Protein AF-A0A1G7NVY1-F1 (afdb_monomer_lite)

pLDDT: mean 96.84, std 5.74, range [60.16, 98.81]

Radius of gyration: 11.67 Å; chains: 1; bounding box: 19×31×26 Å

Sequence (59 aa):
MLIVHGALDTNVPVEQAKLLHAAVPHSELVIYAGEGHSLRKREHRLDLLNRARAFFADL

Secondary structure (DSSP, 8-state):
-EEEEETT-SSS-HHHHHHHHHHSTT-EEEEETT--SS--SHHHHHHHHHHHHHHHHT-

InterPro domains:
  IPR001375 Peptidase S9, prolyl oligopeptidase, catalytic domain [PF00326] (1-57)
  IPR029058 Alpha/Beta hydrolase fold [G3DSA:3.40.50.1820] (1-59)
  IPR029058 Alpha/Beta hydrolase fold [SSF53474] (1-57)

Structure (mmCIF, N/CA/C/O backbone):
data_AF-A0A1G7NVY1-F1
#
_entry.id   AF-A0A1G7NVY1-F1
#
loop_
_atom_site.group_PDB
_atom_site.id
_atom_site.type_symbol
_atom_site.label_atom_id
_atom_site.label_alt_id
_atom_site.label_comp_id
_atom_site.label_asym_id
_atom_site.label_entity_id
_atom_site.label_seq_id
_atom_site.pdbx_PDB_ins_code
_atom_site.Cartn_x
_atom_site.Cartn_y
_atom_site.Cartn_z
_atom_site.occupancy
_atom_site.B_iso_or_equiv
_atom_site.auth_seq_id
_atom_site.auth_comp_id
_atom_site.auth_asym_id
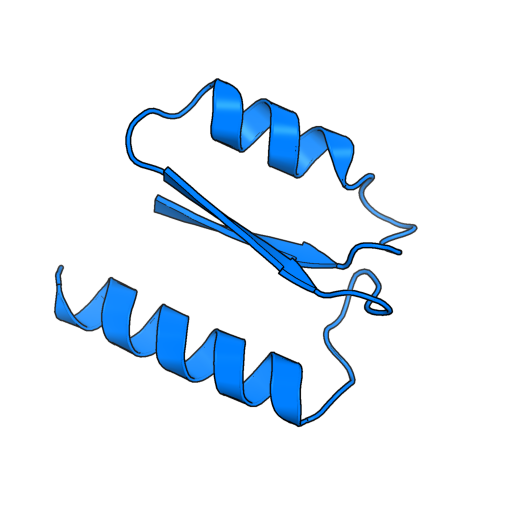_atom_site.auth_atom_id
_atom_site.pdbx_PDB_model_num
ATOM 1 N N . MET A 1 1 ? 1.411 -11.016 -6.939 1.00 94.62 1 MET A N 1
ATOM 2 C CA . MET A 1 1 ? 2.031 -10.280 -5.804 1.00 94.62 1 MET A CA 1
ATOM 3 C C . MET A 1 1 ? 1.029 -9.273 -5.272 1.00 94.62 1 MET A C 1
ATOM 5 O O . MET A 1 1 ? 0.490 -8.540 -6.088 1.00 94.62 1 MET A O 1
ATOM 9 N N . LEU A 1 2 ? 0.792 -9.223 -3.960 1.00 97.56 2 LEU A N 1
ATOM 10 C CA . LEU A 1 2 ? -0.099 -8.238 -3.336 1.00 97.56 2 LEU A CA 1
ATOM 11 C C . LEU A 1 2 ? 0.701 -7.014 -2.850 1.00 97.56 2 LEU A C 1
ATOM 13 O O . LEU A 1 2 ? 1.554 -7.148 -1.976 1.00 97.56 2 LEU A O 1
ATOM 17 N N . ILE A 1 3 ? 0.426 -5.834 -3.413 1.00 98.44 3 ILE A N 1
ATOM 18 C CA . ILE A 1 3 ? 1.002 -4.537 -3.025 1.00 98.44 3 ILE A CA 1
ATOM 19 C C . ILE A 1 3 ? -0.066 -3.733 -2.287 1.00 98.44 3 ILE A C 1
ATOM 21 O O . ILE A 1 3 ? -1.196 -3.599 -2.756 1.00 98.44 3 ILE A O 1
ATOM 25 N N . VAL A 1 4 ? 0.295 -3.166 -1.139 1.00 98.50 4 VAL A N 1
ATOM 26 C CA . VAL A 1 4 ? -0.640 -2.472 -0.252 1.00 98.50 4 VAL A CA 1
ATOM 27 C C . VAL A 1 4 ? -0.044 -1.141 0.178 1.00 98.50 4 VAL A C 1
ATOM 29 O O . VAL A 1 4 ? 1.094 -1.113 0.636 1.00 98.50 4 VAL A O 1
ATOM 32 N N . HIS A 1 5 ? -0.809 -0.052 0.061 1.00 98.81 5 HIS A N 1
ATOM 33 C CA . HIS A 1 5 ? -0.326 1.293 0.394 1.00 98.81 5 HIS A CA 1
ATOM 34 C C . HIS A 1 5 ? -1.412 2.179 1.018 1.00 98.81 5 HIS A C 1
ATOM 36 O O . HIS A 1 5 ? -2.594 2.057 0.693 1.00 98.81 5 HIS A O 1
ATOM 42 N N . GLY A 1 6 ? -1.022 3.107 1.894 1.00 98.75 6 GLY A N 1
ATOM 43 C CA . GLY A 1 6 ? -1.906 4.172 2.382 1.00 98.75 6 GLY A CA 1
ATOM 44 C C . GLY A 1 6 ? -1.872 5.389 1.458 1.00 98.75 6 GLY A C 1
ATOM 45 O O . GLY A 1 6 ? -0.799 5.868 1.103 1.00 98.75 6 GLY A O 1
ATOM 46 N N . ALA A 1 7 ? -3.031 5.922 1.061 1.00 98.62 7 ALA A N 1
ATOM 47 C CA . ALA A 1 7 ? -3.101 7.043 0.113 1.00 98.62 7 ALA A CA 1
ATOM 48 C C . ALA A 1 7 ? -2.403 8.331 0.600 1.00 98.62 7 ALA A C 1
ATOM 50 O O . ALA A 1 7 ? -2.020 9.167 -0.213 1.00 98.62 7 ALA A O 1
ATOM 51 N N . LEU A 1 8 ? -2.271 8.496 1.917 1.00 98.38 8 LEU A N 1
ATOM 52 C CA . LEU A 1 8 ? -1.700 9.659 2.596 1.00 98.38 8 LEU A CA 1
ATOM 53 C C . LEU A 1 8 ? -0.370 9.323 3.292 1.00 98.38 8 LEU A C 1
ATOM 55 O O . LEU A 1 8 ? -0.019 9.951 4.290 1.00 98.38 8 LEU A O 1
ATOM 59 N N . ASP A 1 9 ? 0.344 8.289 2.838 1.00 98.56 9 ASP A N 1
ATOM 60 C CA . ASP A 1 9 ? 1.650 7.937 3.397 1.00 98.56 9 ASP A CA 1
ATOM 61 C C . ASP A 1 9 ? 2.669 9.068 3.156 1.00 98.56 9 ASP A C 1
ATOM 63 O O . ASP A 1 9 ? 3.018 9.397 2.022 1.00 98.56 9 ASP A O 1
ATOM 67 N N . THR A 1 10 ? 3.127 9.682 4.249 1.00 97.88 10 THR A N 1
ATOM 68 C CA . THR A 1 10 ? 4.125 10.760 4.254 1.00 97.88 10 THR A CA 1
ATOM 69 C C . THR A 1 10 ? 5.565 10.254 4.323 1.00 97.88 10 THR A C 1
ATOM 71 O O . THR A 1 10 ? 6.487 11.035 4.109 1.00 97.88 10 THR A O 1
ATOM 74 N N . ASN A 1 11 ? 5.771 8.977 4.649 1.00 98.31 11 ASN A N 1
ATOM 75 C CA . ASN A 1 11 ? 7.091 8.354 4.726 1.00 98.31 11 ASN A CA 1
ATOM 76 C C . ASN A 1 11 ? 7.500 7.817 3.353 1.00 98.31 11 ASN A C 1
ATOM 78 O O . ASN A 1 11 ? 8.653 7.950 2.949 1.00 98.31 11 ASN A O 1
ATOM 82 N N . VAL A 1 12 ? 6.543 7.212 2.644 1.00 98.12 12 VAL A N 1
ATOM 83 C CA . VAL A 1 12 ? 6.742 6.621 1.321 1.00 98.12 12 VAL A CA 1
ATOM 84 C C . VAL A 1 12 ? 5.633 7.096 0.378 1.00 98.12 12 VAL A C 1
ATOM 86 O O . VAL A 1 12 ? 4.481 6.693 0.546 1.00 98.12 12 VAL A O 1
ATOM 89 N N . PRO A 1 13 ? 5.942 7.917 -0.645 1.00 97.69 13 PRO A N 1
ATOM 90 C CA . PRO A 1 13 ? 4.940 8.397 -1.592 1.00 97.69 13 PRO A CA 1
ATOM 91 C C . PRO A 1 13 ? 4.215 7.254 -2.315 1.00 97.69 13 PRO A C 1
ATOM 93 O O . PRO A 1 13 ? 4.853 6.331 -2.822 1.00 97.69 13 PRO A O 1
ATOM 96 N N . VAL A 1 14 ? 2.887 7.360 -2.449 1.00 98.31 14 VAL A N 1
ATOM 97 C CA . VAL A 1 14 ? 2.037 6.343 -3.108 1.00 98.31 14 VAL A CA 1
ATOM 98 C C . VAL A 1 14 ? 2.447 6.042 -4.556 1.00 98.31 14 VAL A C 1
ATOM 100 O O . VAL A 1 14 ? 2.226 4.938 -5.053 1.00 98.31 14 VAL A O 1
ATOM 103 N N . GLU A 1 15 ? 3.096 6.994 -5.231 1.00 98.44 15 GLU A N 1
ATOM 104 C CA . GLU A 1 15 ? 3.629 6.800 -6.582 1.00 98.44 15 GLU A CA 1
ATOM 105 C C . GLU A 1 15 ? 4.652 5.659 -6.652 1.00 98.44 15 GLU A C 1
ATOM 107 O O . GLU A 1 15 ? 4.715 4.971 -7.665 1.00 98.44 15 GLU A O 1
ATOM 112 N N . GLN A 1 16 ? 5.389 5.369 -5.573 1.00 98.38 16 GLN A N 1
ATOM 113 C CA . GLN A 1 16 ? 6.309 4.227 -5.554 1.00 98.38 16 GLN A CA 1
ATOM 114 C C . GLN A 1 16 ? 5.567 2.887 -5.666 1.00 98.38 16 GLN A C 1
ATOM 116 O O . GLN A 1 16 ? 5.992 2.011 -6.418 1.00 98.38 16 GLN A O 1
ATOM 121 N N . ALA A 1 17 ? 4.424 2.738 -4.987 1.00 98.56 17 ALA A N 1
ATOM 122 C CA . ALA A 1 17 ? 3.591 1.541 -5.098 1.00 98.56 17 ALA A CA 1
ATOM 123 C C . ALA A 1 17 ? 2.980 1.399 -6.501 1.00 98.56 17 ALA A C 1
ATOM 125 O O . ALA A 1 17 ? 2.932 0.296 -7.046 1.00 98.56 17 ALA A O 1
ATOM 126 N N . LYS A 1 18 ? 2.569 2.516 -7.119 1.00 98.56 18 LYS A N 1
ATOM 127 C CA . LYS A 1 18 ? 2.064 2.533 -8.503 1.00 98.56 18 LYS A CA 1
ATOM 128 C C . LYS A 1 18 ? 3.145 2.148 -9.514 1.00 98.56 18 LYS A C 1
ATOM 130 O O . LYS A 1 18 ? 2.879 1.341 -10.400 1.00 98.56 18 LYS A O 1
ATOM 135 N N . LEU A 1 19 ? 4.358 2.684 -9.363 1.00 98.56 19 LEU A N 1
ATOM 136 C CA . LEU A 1 19 ? 5.502 2.340 -10.209 1.00 98.56 19 LEU A CA 1
ATOM 137 C C . LEU A 1 19 ? 5.859 0.854 -10.088 1.00 98.56 19 LEU A C 1
ATOM 139 O O . LEU A 1 19 ? 6.047 0.191 -11.105 1.00 98.56 19 LEU A O 1
ATOM 143 N N . LEU A 1 20 ? 5.888 0.313 -8.865 1.00 98.50 20 LEU A N 1
ATOM 144 C CA . LEU A 1 20 ? 6.124 -1.115 -8.645 1.00 98.50 20 LEU A CA 1
ATOM 145 C C . LEU A 1 20 ? 5.042 -1.978 -9.306 1.00 98.50 20 LEU A C 1
ATOM 147 O O . LEU A 1 20 ? 5.365 -2.951 -9.981 1.00 98.50 20 LEU A O 1
ATOM 151 N N . HIS A 1 21 ? 3.768 -1.614 -9.146 1.00 98.50 21 HIS A N 1
ATOM 152 C CA . HIS A 1 21 ? 2.653 -2.329 -9.766 1.00 98.50 21 HIS A CA 1
ATOM 153 C C . HIS A 1 21 ? 2.752 -2.337 -11.297 1.00 98.50 21 HIS A C 1
ATOM 155 O O . HIS A 1 21 ? 2.593 -3.386 -11.916 1.00 98.50 21 HIS A O 1
ATOM 161 N N . ALA A 1 22 ? 3.088 -1.195 -11.904 1.00 98.31 22 ALA A N 1
ATOM 162 C CA . ALA A 1 22 ? 3.287 -1.093 -13.348 1.00 98.31 22 ALA A CA 1
ATOM 163 C C . ALA A 1 22 ? 4.466 -1.947 -13.852 1.00 98.31 22 ALA A C 1
ATOM 165 O O . ALA A 1 22 ? 4.421 -2.456 -14.970 1.00 98.31 22 ALA A O 1
ATOM 166 N N . ALA A 1 23 ? 5.511 -2.115 -13.036 1.00 98.56 23 ALA A N 1
ATOM 167 C CA . ALA A 1 23 ? 6.695 -2.896 -13.385 1.00 98.56 23 ALA A CA 1
ATOM 168 C C . ALA A 1 23 ? 6.539 -4.411 -13.155 1.00 98.56 23 ALA A C 1
ATOM 170 O O . ALA A 1 23 ? 7.306 -5.183 -13.729 1.00 98.56 23 ALA A O 1
ATOM 171 N N . VAL A 1 24 ? 5.585 -4.851 -12.324 1.00 98.00 24 VAL A N 1
ATOM 172 C CA . VAL A 1 24 ? 5.404 -6.267 -11.961 1.00 98.00 24 VAL A CA 1
ATOM 173 C C . VAL A 1 24 ? 4.089 -6.806 -12.535 1.00 98.00 24 VAL A C 1
ATOM 175 O O . VAL A 1 24 ? 3.021 -6.554 -11.965 1.00 98.00 24 VAL A O 1
ATOM 178 N N . PRO A 1 25 ? 4.139 -7.594 -13.626 1.00 96.06 25 PRO A N 1
ATOM 179 C CA . PRO A 1 25 ? 2.958 -8.218 -14.213 1.00 96.06 25 PRO A CA 1
ATOM 180 C C . PRO A 1 25 ? 2.199 -9.091 -13.211 1.00 96.06 25 PRO A C 1
ATOM 182 O O . PRO A 1 25 ? 2.795 -9.713 -12.331 1.00 96.06 25 PRO A O 1
ATOM 185 N N . HIS A 1 26 ? 0.873 -9.155 -13.358 1.00 95.56 26 HIS A N 1
ATOM 186 C CA . HIS A 1 26 ? -0.022 -9.937 -12.489 1.00 95.56 26 HIS A CA 1
ATOM 187 C C . HIS A 1 26 ? 0.079 -9.585 -10.990 1.00 95.56 26 HIS A C 1
ATOM 189 O O . HIS A 1 26 ? -0.284 -10.383 -10.121 1.00 95.56 26 HIS A O 1
ATOM 195 N N . SER A 1 27 ? 0.594 -8.399 -10.653 1.00 97.69 27 SER A N 1
ATOM 196 C CA . SER A 1 27 ? 0.474 -7.860 -9.302 1.00 97.69 27 SER A CA 1
ATOM 197 C C . SER A 1 27 ? -0.919 -7.266 -9.069 1.00 97.69 27 SER A C 1
ATOM 199 O O . SER A 1 27 ? -1.590 -6.832 -10.002 1.00 97.69 27 SER A O 1
ATOM 201 N N . GLU A 1 28 ? -1.348 -7.249 -7.813 1.00 97.88 28 GLU A N 1
ATOM 202 C CA . GLU A 1 28 ? -2.544 -6.560 -7.336 1.00 97.88 28 GLU A CA 1
ATOM 203 C C . GLU A 1 28 ? -2.095 -5.363 -6.494 1.00 97.88 28 GLU A C 1
ATOM 205 O O . GLU A 1 28 ? -1.211 -5.511 -5.648 1.00 97.88 28 GLU A O 1
ATOM 210 N N . LEU A 1 29 ? -2.692 -4.189 -6.712 1.00 98.56 29 LEU A N 1
ATOM 211 C CA . LEU A 1 29 ? -2.424 -2.978 -5.939 1.00 98.56 29 LEU A CA 1
ATOM 212 C C . LEU A 1 29 ? -3.682 -2.525 -5.196 1.00 98.56 29 LEU A C 1
ATOM 214 O O . LEU A 1 29 ? -4.706 -2.234 -5.811 1.00 98.56 29 LEU A O 1
ATOM 218 N N . VAL A 1 30 ? -3.569 -2.392 -3.875 1.00 98.62 30 VAL A N 1
ATOM 219 C CA . VAL A 1 30 ? -4.628 -1.878 -3.000 1.00 98.62 30 VAL A CA 1
ATOM 220 C C . VAL A 1 30 ? -4.158 -0.589 -2.338 1.00 98.62 30 VAL A C 1
ATOM 222 O O . VAL A 1 30 ? -3.155 -0.574 -1.623 1.00 98.62 30 VAL A O 1
ATOM 225 N N . ILE A 1 31 ? -4.899 0.498 -2.561 1.00 98.75 31 ILE A N 1
ATOM 226 C CA . ILE A 1 31 ? -4.636 1.806 -1.955 1.00 98.75 31 ILE A CA 1
ATOM 227 C C . ILE A 1 31 ? -5.771 2.140 -0.985 1.00 98.75 31 ILE A C 1
ATOM 229 O O . ILE A 1 31 ? -6.917 2.308 -1.399 1.00 98.75 31 ILE A O 1
ATOM 233 N N . TYR A 1 32 ? -5.454 2.282 0.301 1.00 98.69 32 TYR A N 1
ATOM 234 C CA . TYR A 1 32 ? -6.441 2.623 1.325 1.00 98.69 32 TYR A CA 1
ATOM 235 C C . TYR A 1 32 ? -6.608 4.139 1.474 1.00 98.69 32 TYR A C 1
ATOM 237 O O . TYR A 1 32 ? -5.688 4.858 1.879 1.00 98.69 32 TYR A O 1
ATOM 245 N N . ALA A 1 33 ? -7.809 4.636 1.171 1.00 98.19 33 ALA A N 1
ATOM 246 C CA . ALA A 1 33 ? -8.138 6.056 1.244 1.00 98.19 33 ALA A CA 1
ATOM 247 C C . ALA A 1 33 ? -8.156 6.581 2.692 1.00 98.19 33 ALA A C 1
ATOM 249 O O . ALA A 1 33 ? -8.830 6.050 3.582 1.00 98.19 33 ALA A O 1
ATOM 250 N N . GLY A 1 34 ? -7.450 7.688 2.925 1.00 97.88 34 GLY A N 1
ATOM 251 C CA . GLY A 1 34 ? -7.358 8.309 4.247 1.00 97.88 34 GLY A CA 1
ATOM 252 C C . GLY A 1 34 ? -6.440 7.578 5.232 1.00 97.88 34 GLY A C 1
ATOM 253 O O . GLY A 1 34 ? -6.488 7.884 6.419 1.00 97.88 34 GLY A O 1
ATOM 254 N N . GLU A 1 35 ? -5.637 6.620 4.768 1.00 98.62 35 GLU A N 1
ATOM 255 C CA . GLU A 1 35 ? -4.592 5.968 5.565 1.00 98.62 35 GLU A CA 1
ATOM 256 C C . GLU A 1 35 ? -3.212 6.512 5.216 1.00 98.62 35 GLU A C 1
ATOM 258 O O . GLU A 1 35 ? -2.961 6.859 4.064 1.00 98.62 35 GLU A O 1
ATOM 263 N N . GLY A 1 36 ? -2.320 6.553 6.207 1.00 98.12 36 GLY A N 1
ATOM 264 C CA . GLY A 1 36 ? -0.906 6.883 6.023 1.00 98.12 36 GLY A CA 1
ATOM 265 C C . GLY A 1 36 ? -0.029 5.632 5.973 1.00 98.12 36 GLY A C 1
ATOM 266 O O . GLY A 1 36 ? -0.475 4.569 5.554 1.00 98.12 36 GLY A O 1
ATOM 267 N N . HIS A 1 37 ? 1.202 5.736 6.481 1.00 98.19 37 HIS A N 1
ATOM 268 C CA . HIS A 1 37 ? 2.140 4.606 6.525 1.00 98.19 37 HIS A CA 1
ATOM 269 C C . HIS A 1 37 ? 1.638 3.407 7.352 1.00 98.19 37 HIS A C 1
ATOM 271 O O . HIS A 1 37 ? 1.972 2.256 7.090 1.00 98.19 37 HIS A O 1
ATOM 277 N N . SER A 1 38 ? 0.819 3.664 8.374 1.00 97.56 38 SER A N 1
ATOM 278 C CA . SER A 1 38 ? 0.168 2.625 9.176 1.00 97.56 38 SER A CA 1
ATOM 279 C C . SER A 1 38 ? -1.337 2.642 8.939 1.00 97.56 38 SER A C 1
ATOM 281 O O . SER A 1 38 ? -1.943 3.710 9.014 1.00 97.56 38 SER A O 1
ATOM 283 N N . LEU A 1 39 ? -1.945 1.465 8.753 1.00 97.75 39 LEU A N 1
ATOM 284 C CA . LEU A 1 39 ? -3.398 1.324 8.601 1.00 97.75 39 LEU A CA 1
ATOM 285 C C . LEU A 1 39 ? -4.111 1.379 9.964 1.00 97.75 39 LEU A C 1
ATOM 287 O O . LEU A 1 39 ? -4.061 0.439 10.770 1.00 97.75 39 LEU A O 1
ATOM 291 N N . ARG A 1 40 ? -4.791 2.491 10.245 1.00 97.62 40 ARG A N 1
ATOM 292 C CA . ARG A 1 40 ? -5.406 2.791 11.546 1.00 97.62 40 ARG A CA 1
ATOM 293 C C . ARG A 1 40 ? -6.903 2.522 11.601 1.00 97.62 40 ARG A C 1
ATOM 295 O O . ARG A 1 40 ? -7.403 2.223 12.691 1.00 97.62 40 ARG A O 1
ATOM 302 N N . LYS A 1 41 ? -7.630 2.561 10.488 1.00 98.50 41 LYS A N 1
ATOM 303 C CA . LYS A 1 41 ? -9.051 2.199 10.477 1.00 98.50 41 LYS A CA 1
ATOM 304 C C . LYS A 1 41 ? -9.207 0.691 10.615 1.00 98.50 41 LYS A C 1
ATOM 306 O O . LYS A 1 41 ? -8.464 -0.102 10.035 1.00 98.50 41 LYS A O 1
ATOM 311 N N . ARG A 1 42 ? -10.187 0.281 11.42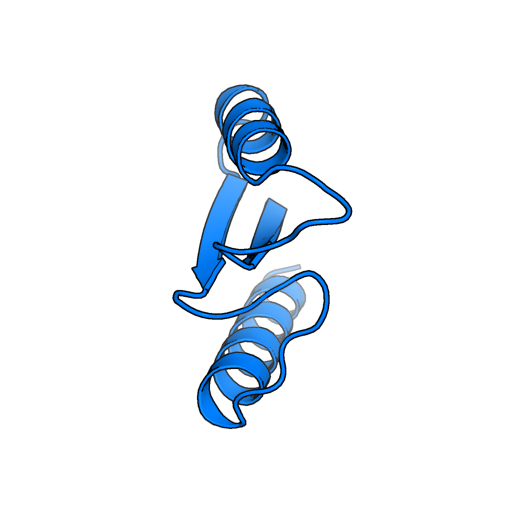3 1.00 98.31 42 ARG A N 1
ATOM 312 C CA . ARG A 1 42 ? -10.469 -1.139 11.672 1.00 98.31 42 ARG A CA 1
ATOM 313 C C . ARG A 1 42 ? -10.855 -1.855 1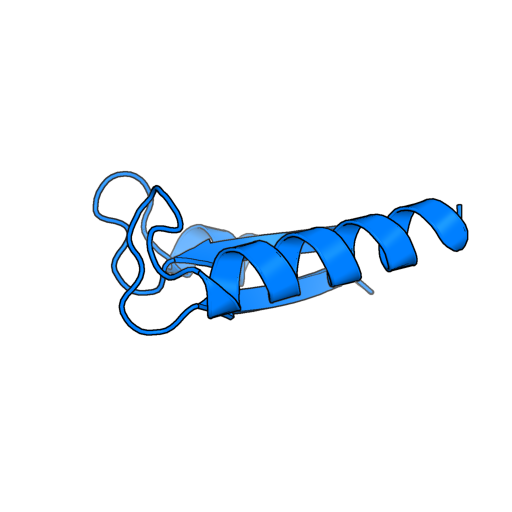0.379 1.00 98.31 42 ARG A C 1
ATOM 315 O O . ARG A 1 42 ? -10.352 -2.948 10.147 1.00 98.31 42 ARG A O 1
ATOM 322 N N . GLU A 1 43 ? -11.706 -1.241 9.560 1.00 98.50 43 GLU A N 1
ATOM 323 C CA . GLU A 1 43 ? -12.142 -1.808 8.279 1.00 98.50 43 GLU A CA 1
ATOM 324 C C . GLU A 1 43 ? -10.969 -2.115 7.341 1.00 98.50 43 GLU A C 1
ATOM 326 O O . GLU A 1 43 ? -10.881 -3.226 6.834 1.00 98.50 43 GLU A O 1
ATOM 331 N N . HIS A 1 44 ? -10.008 -1.200 7.198 1.00 98.69 44 HIS A N 1
ATOM 332 C CA . HIS A 1 44 ? -8.847 -1.393 6.330 1.00 98.69 44 HIS A CA 1
ATOM 333 C C . HIS A 1 44 ? -7.898 -2.475 6.842 1.00 98.69 44 HIS A C 1
ATOM 335 O O . HIS A 1 44 ? -7.347 -3.239 6.056 1.00 98.69 44 HIS A O 1
ATOM 341 N N . ARG A 1 45 ? -7.729 -2.595 8.167 1.00 98.56 45 ARG A N 1
ATOM 342 C CA . ARG A 1 45 ? -6.962 -3.712 8.735 1.00 98.56 45 ARG A CA 1
ATOM 343 C C . ARG A 1 45 ? -7.634 -5.054 8.474 1.00 98.56 45 ARG A C 1
ATOM 345 O O . ARG A 1 45 ? -6.944 -6.015 8.157 1.00 98.56 45 ARG A O 1
ATOM 352 N N . LEU A 1 46 ? -8.956 -5.132 8.627 1.00 98.69 46 LEU A N 1
ATOM 353 C CA . LEU A 1 46 ? -9.698 -6.363 8.354 1.00 98.69 46 LEU A CA 1
ATOM 354 C C . LEU A 1 46 ? -9.644 -6.727 6.867 1.00 98.69 46 LEU A C 1
ATOM 356 O O . LEU A 1 46 ? -9.421 -7.892 6.551 1.00 98.69 46 LEU A O 1
ATOM 360 N N . ASP A 1 47 ? -9.792 -5.747 5.973 1.00 98.62 47 ASP A N 1
ATOM 361 C CA . ASP A 1 47 ? -9.646 -5.952 4.529 1.00 98.62 47 ASP A CA 1
ATOM 362 C C . ASP A 1 47 ? -8.245 -6.477 4.186 1.00 98.62 47 ASP A C 1
ATOM 364 O O . ASP A 1 47 ? -8.122 -7.531 3.562 1.00 98.62 47 ASP A O 1
ATOM 368 N N . LEU A 1 48 ? -7.188 -5.840 4.707 1.00 98.31 48 LEU A N 1
ATOM 369 C CA . LEU A 1 48 ? -5.812 -6.293 4.501 1.00 98.31 48 LEU A CA 1
ATOM 370 C C . LEU A 1 48 ? -5.599 -7.726 4.996 1.00 98.31 48 LEU A C 1
ATOM 372 O O . LEU A 1 48 ? -5.032 -8.540 4.274 1.00 98.31 48 LEU A O 1
ATOM 376 N N . LEU A 1 49 ? -6.053 -8.054 6.208 1.00 98.19 49 LEU A N 1
ATOM 377 C CA . LEU A 1 49 ? -5.898 -9.402 6.760 1.00 98.19 49 LEU A CA 1
ATOM 378 C C . LEU A 1 49 ? -6.633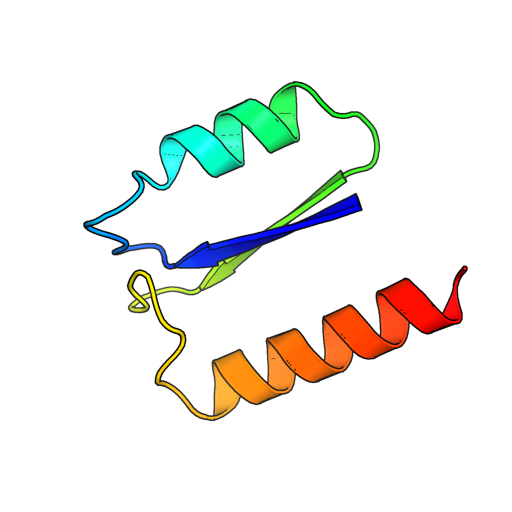 -10.452 5.918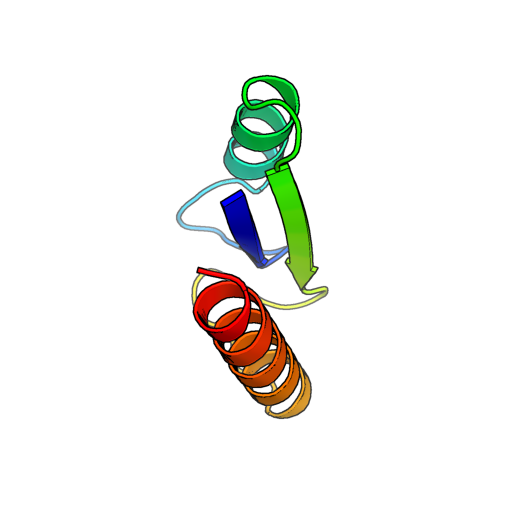 1.00 98.19 49 LEU A C 1
ATOM 380 O O . LEU A 1 49 ? -6.098 -11.535 5.693 1.00 98.19 49 LEU A O 1
ATOM 384 N N . ASN A 1 50 ? -7.829 -10.134 5.417 1.00 98.19 50 ASN A N 1
ATOM 385 C CA . ASN A 1 50 ? -8.583 -11.033 4.547 1.00 98.19 50 ASN A CA 1
ATOM 386 C C . ASN A 1 50 ? -7.896 -11.236 3.190 1.00 98.19 50 ASN A C 1
ATOM 388 O O . ASN A 1 50 ? -7.808 -12.376 2.734 1.00 98.19 50 ASN A O 1
ATOM 392 N N . ARG A 1 51 ? -7.370 -10.168 2.575 1.00 97.69 51 ARG A N 1
ATOM 393 C CA . ARG A 1 51 ? -6.604 -10.246 1.319 1.00 97.69 51 ARG A CA 1
ATOM 394 C C . ARG A 1 51 ? -5.310 -11.020 1.487 1.00 97.69 51 ARG A C 1
ATOM 396 O O . ARG A 1 51 ? -5.021 -11.890 0.678 1.00 97.69 51 ARG A O 1
ATOM 403 N N . ALA A 1 52 ? -4.562 -10.747 2.554 1.00 97.12 52 ALA A N 1
ATOM 404 C CA . ALA A 1 52 ? -3.346 -11.482 2.869 1.00 97.12 52 ALA A CA 1
ATOM 405 C C . ALA A 1 52 ? -3.653 -12.973 3.060 1.00 97.12 52 ALA A C 1
ATOM 407 O O . ALA A 1 52 ? -2.980 -13.814 2.476 1.00 97.12 52 ALA A O 1
ATOM 408 N N . ARG A 1 53 ? -4.716 -13.308 3.806 1.00 97.50 53 ARG A N 1
ATOM 409 C CA . ARG A 1 53 ? -5.159 -14.697 3.974 1.00 97.50 53 ARG A CA 1
ATOM 410 C C . ARG A 1 53 ? -5.483 -15.366 2.637 1.00 97.50 53 ARG A C 1
ATOM 412 O O . ARG A 1 53 ? -5.054 -16.493 2.440 1.00 97.50 53 ARG A O 1
ATOM 419 N N . ALA A 1 54 ? -6.229 -14.703 1.752 1.00 96.06 54 ALA A N 1
ATOM 420 C CA . ALA A 1 54 ? -6.550 -15.243 0.429 1.00 96.06 54 ALA A CA 1
ATOM 421 C C . ALA A 1 54 ? -5.284 -15.429 -0.424 1.00 96.06 54 ALA A C 1
ATOM 423 O O . ALA A 1 54 ? -5.051 -16.511 -0.942 1.00 96.06 54 ALA A O 1
ATOM 424 N N . PHE A 1 55 ? -4.412 -14.417 -0.461 1.00 94.31 55 PHE A N 1
ATOM 425 C CA . PHE A 1 55 ? -3.149 -14.459 -1.196 1.00 94.31 55 PHE A CA 1
ATOM 426 C C . PHE A 1 55 ? -2.249 -15.628 -0.769 1.00 94.31 55 PHE A C 1
ATOM 428 O O . PHE A 1 55 ? -1.636 -16.262 -1.618 1.00 94.31 55 PHE A O 1
ATOM 435 N N . PHE A 1 56 ? -2.176 -15.927 0.533 1.00 95.00 56 PHE A N 1
ATOM 436 C CA . PHE A 1 56 ? -1.397 -17.061 1.043 1.00 95.00 56 PHE A CA 1
ATOM 437 C C . PHE A 1 56 ? -2.108 -18.414 0.931 1.00 95.00 56 PHE A C 1
ATOM 439 O O . PHE A 1 56 ? -1.444 -19.436 1.042 1.00 95.00 56 PHE A O 1
ATOM 446 N N . ALA A 1 57 ? -3.431 -18.441 0.759 1.00 92.88 57 ALA A N 1
ATOM 447 C CA . ALA A 1 57 ? -4.173 -19.685 0.560 1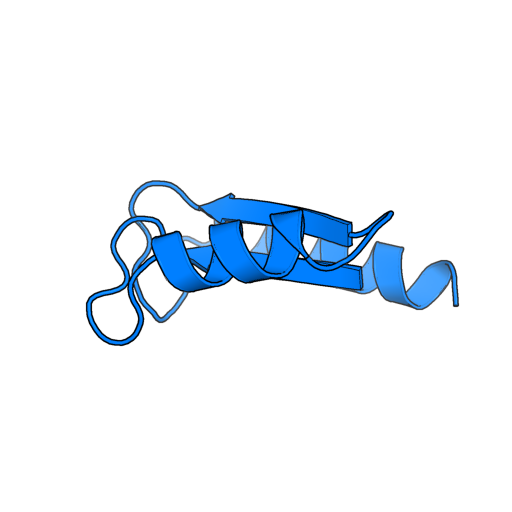.00 92.88 57 ALA A CA 1
ATOM 448 C C . ALA A 1 57 ? -4.035 -20.227 -0.874 1.00 92.88 57 ALA A C 1
ATOM 450 O O . ALA A 1 57 ? -4.173 -21.430 -1.072 1.00 92.88 57 ALA A O 1
ATOM 451 N N . ASP A 1 58 ? -3.748 -19.347 -1.838 1.00 75.44 58 ASP A N 1
ATOM 452 C CA . ASP A 1 58 ? -3.537 -19.679 -3.255 1.00 75.44 58 ASP A CA 1
ATOM 453 C C . ASP A 1 58 ? -2.060 -19.996 -3.598 1.00 75.44 58 ASP A C 1
ATOM 455 O O . ASP A 1 58 ? -1.698 -20.074 -4.774 1.00 75.44 58 ASP A O 1
ATOM 459 N N . LEU A 1 59 ? -1.201 -20.140 -2.581 1.00 60.16 59 LEU A N 1
ATOM 460 C CA . LEU A 1 59 ? 0.236 -20.437 -2.687 1.00 60.16 59 LEU A CA 1
ATOM 461 C C . LEU A 1 59 ? 0.511 -21.934 -2.505 1.00 60.16 59 LEU A C 1
ATOM 463 O O . LEU A 1 59 ? 1.341 -22.461 -3.280 1.00 60.16 59 LEU A O 1
#

Foldseek 3Di:
DEAEAECAAPPDHCVVSVVVPVVDPPYDYYYHYPDYRDDDDPVVVVVVVVVVVVVVVVD

Organism: NCBI:txid200378